Protein AF-A0A7R9WCL2-F1 (afdb_monomer)

Organism: NCBI:txid2749911

Solvent-accessible surface area (backbone atoms only — not comparable to full-atom values): 6604 Å² total; per-residue (Å²): 134,90,91,78,76,89,74,72,84,81,77,72,56,69,69,56,33,51,50,42,45,52,52,48,51,52,54,53,48,51,50,50,51,49,67,74,44,72,49,71,85,73,52,80,90,60,52,74,68,56,48,67,62,41,54,61,52,55,53,48,52,54,49,52,50,42,39,71,76,38,47,66,61,47,52,49,55,53,52,27,52,52,42,33,51,50,49,46,40,53,47,7,68,75,64,72,51,58,84,43,66,56,61,64,71,60,29,52,50,65,27,74,109

Mean predicted aligned error: 8.19 Å

Structure (mmCIF, N/CA/C/O backbone):
data_AF-A0A7R9WCL2-F1
#
_entry.id   AF-A0A7R9WCL2-F1
#
loop_
_atom_site.group_PDB
_atom_site.id
_atom_site.type_symbol
_atom_site.label_atom_id
_atom_site.label_alt_id
_atom_site.label_comp_id
_atom_site.label_asym_id
_atom_site.label_entity_id
_atom_site.label_seq_id
_atom_site.pdbx_PDB_ins_code
_atom_site.Cartn_x
_atom_site.Cartn_y
_atom_site.Cartn_z
_atom_site.occupancy
_atom_site.B_iso_or_equiv
_atom_site.auth_seq_id
_atom_site.auth_comp_id
_atom_site.auth_asym_id
_atom_site.auth_atom_id
_atom_site.pdbx_PDB_model_num
ATOM 1 N N . ASP A 1 1 ? 30.657 11.212 -41.057 1.00 39.94 1 ASP A N 1
ATOM 2 C CA . ASP A 1 1 ? 30.465 11.733 -39.698 1.00 39.94 1 ASP A CA 1
ATOM 3 C C . ASP A 1 1 ? 29.030 11.580 -39.241 1.00 39.94 1 ASP A C 1
ATOM 5 O O . ASP A 1 1 ? 28.150 12.332 -39.634 1.00 39.94 1 ASP A O 1
ATOM 9 N N . GLU A 1 2 ? 28.827 10.475 -38.524 1.00 45.47 2 GLU A N 1
ATOM 10 C CA . GLU A 1 2 ? 27.918 10.294 -37.386 1.00 45.47 2 GLU A CA 1
ATOM 11 C C . GLU A 1 2 ? 26.549 11.001 -37.432 1.00 45.47 2 GLU A C 1
ATOM 13 O O . GLU A 1 2 ? 26.337 12.059 -36.849 1.00 45.47 2 GLU A O 1
ATOM 18 N N . SER A 1 3 ? 25.574 10.362 -38.085 1.00 51.22 3 SER A N 1
ATOM 19 C CA . SER A 1 3 ? 24.149 10.720 -37.979 1.00 51.22 3 SER A CA 1
ATOM 20 C C . SER A 1 3 ? 23.302 9.521 -37.544 1.00 51.22 3 SER A C 1
ATOM 22 O O . SER A 1 3 ? 22.304 9.169 -38.167 1.00 51.22 3 SER A O 1
ATOM 24 N N . SER A 1 4 ? 23.696 8.864 -36.454 1.00 48.16 4 SER A N 1
ATOM 25 C CA . SER A 1 4 ? 22.957 7.713 -35.935 1.00 48.16 4 SER A CA 1
ATOM 26 C C . SER A 1 4 ? 22.983 7.655 -34.414 1.00 48.16 4 SER A C 1
ATOM 28 O O . SER A 1 4 ? 24.017 7.365 -33.822 1.00 48.16 4 SER A O 1
ATOM 30 N N . GLY A 1 5 ? 21.806 7.854 -33.815 1.00 46.12 5 GLY A N 1
ATOM 31 C CA . GLY A 1 5 ? 21.495 7.334 -32.487 1.00 46.12 5 GLY A CA 1
ATOM 32 C C . GLY A 1 5 ? 21.703 8.304 -31.331 1.00 46.12 5 GLY A C 1
ATOM 33 O O . GLY A 1 5 ? 22.472 8.017 -30.423 1.00 46.12 5 GLY A O 1
ATOM 34 N N . VAL A 1 6 ? 20.938 9.400 -31.287 1.00 50.31 6 VAL A N 1
ATOM 35 C CA . VAL A 1 6 ? 20.536 9.928 -29.973 1.00 50.31 6 VAL A CA 1
ATOM 36 C C . VAL A 1 6 ? 19.503 8.946 -29.426 1.00 50.31 6 VAL A C 1
ATOM 38 O O . VAL A 1 6 ? 18.300 9.101 -29.642 1.00 50.31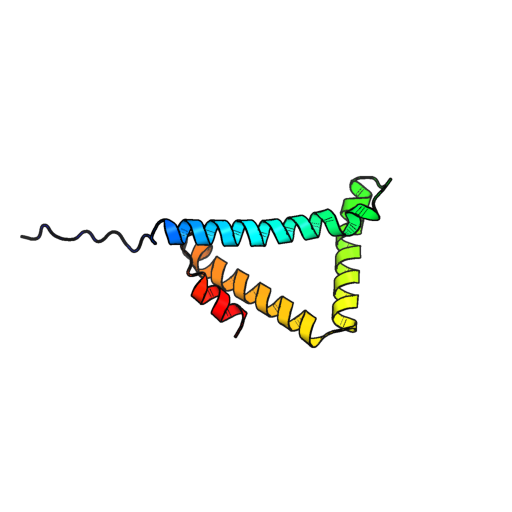 6 VAL A O 1
ATOM 41 N N . ASP A 1 7 ? 20.000 7.877 -28.812 1.00 49.25 7 ASP A N 1
ATOM 42 C CA . ASP A 1 7 ? 19.205 6.933 -28.041 1.00 49.25 7 ASP A CA 1
ATOM 43 C C . ASP A 1 7 ? 18.606 7.728 -26.875 1.00 49.25 7 ASP A C 1
ATOM 45 O O . ASP A 1 7 ? 19.316 8.203 -25.985 1.00 49.25 7 ASP A O 1
ATOM 49 N N . ARG A 1 8 ? 17.302 8.018 -26.944 1.00 58.12 8 ARG A N 1
ATOM 50 C CA . ARG A 1 8 ? 16.604 8.631 -25.812 1.00 58.12 8 ARG A CA 1
ATOM 51 C C . ARG A 1 8 ? 16.553 7.565 -24.722 1.00 58.12 8 ARG A C 1
ATOM 53 O O . ARG A 1 8 ? 16.062 6.478 -25.023 1.00 58.12 8 ARG A O 1
ATOM 60 N N . PRO A 1 9 ? 17.009 7.853 -23.496 1.00 54.28 9 PRO A N 1
ATOM 61 C CA . PRO A 1 9 ? 17.090 6.838 -22.465 1.00 54.28 9 PRO A CA 1
ATOM 62 C C . PRO A 1 9 ? 15.691 6.271 -22.166 1.00 54.28 9 PRO A C 1
ATOM 64 O O . PRO A 1 9 ? 14.785 6.988 -21.748 1.00 54.28 9 PRO A O 1
ATOM 67 N N . ASP A 1 10 ? 15.515 4.986 -22.476 1.00 60.78 10 ASP A N 1
ATOM 68 C CA . ASP A 1 10 ? 14.737 4.002 -21.716 1.00 60.78 10 ASP A CA 1
ATOM 69 C C . ASP A 1 10 ? 13.268 4.327 -21.353 1.00 60.78 10 ASP A C 1
ATOM 71 O O . ASP A 1 10 ? 12.741 3.877 -20.332 1.00 60.78 10 ASP A O 1
ATOM 75 N N . ALA A 1 11 ? 12.529 5.010 -22.231 1.00 65.69 11 ALA A N 1
ATOM 76 C CA . ALA A 1 11 ? 11.076 5.120 -22.082 1.00 65.69 11 ALA A CA 1
ATOM 77 C C . ALA A 1 11 ? 10.410 3.731 -22.205 1.00 65.69 11 ALA A C 1
ATOM 79 O O . ALA A 1 11 ? 10.359 3.141 -23.289 1.00 65.69 11 ALA A O 1
ATOM 80 N N . ARG A 1 12 ? 9.877 3.200 -21.092 1.00 75.31 12 ARG A N 1
ATOM 81 C CA . ARG A 1 12 ? 9.155 1.913 -21.088 1.00 75.31 12 ARG A CA 1
ATOM 82 C C . ARG A 1 12 ? 7.983 1.939 -22.085 1.00 75.31 12 ARG A C 1
ATOM 84 O O . ARG A 1 12 ? 7.328 2.979 -22.217 1.00 75.31 12 ARG A O 1
ATOM 91 N N . PRO A 1 13 ? 7.655 0.804 -22.738 1.00 87.12 13 PRO A N 1
ATOM 92 C CA . PRO A 1 13 ? 6.516 0.720 -23.648 1.00 87.12 13 PRO A CA 1
ATOM 93 C C . PRO A 1 13 ? 5.220 1.211 -22.990 1.00 87.12 13 PRO A C 1
ATOM 95 O O . PRO A 1 13 ? 4.988 0.957 -21.806 1.00 87.12 13 PRO A O 1
ATOM 98 N N . LEU A 1 14 ? 4.336 1.853 -23.763 1.00 86.44 14 LEU A N 1
ATOM 99 C CA . LEU A 1 14 ? 3.061 2.387 -23.257 1.00 86.44 14 LEU A CA 1
ATOM 100 C C . LEU A 1 14 ? 2.234 1.326 -22.514 1.00 86.44 14 LEU A C 1
ATOM 102 O O . LEU A 1 14 ? 1.657 1.619 -21.473 1.00 86.44 14 LEU A O 1
ATOM 106 N N . TYR A 1 15 ? 2.225 0.083 -23.005 1.00 88.00 15 TYR A N 1
ATOM 107 C CA . TYR A 1 15 ? 1.553 -1.034 -22.338 1.00 88.00 15 TYR A CA 1
ATOM 108 C C . TYR A 1 15 ? 2.074 -1.269 -20.910 1.00 88.00 15 TYR A C 1
ATOM 110 O O . TYR A 1 15 ? 1.284 -1.470 -19.992 1.00 88.00 15 TYR A O 1
ATOM 118 N N . SER A 1 16 ? 3.390 -1.182 -20.694 1.00 88.50 16 SER A N 1
ATOM 119 C CA . SER A 1 16 ? 3.988 -1.310 -19.362 1.00 88.50 16 SER A CA 1
ATOM 120 C C . SER A 1 16 ? 3.582 -0.154 -18.450 1.00 88.50 16 SER A C 1
ATOM 122 O O . SER A 1 16 ? 3.251 -0.385 -17.292 1.00 88.50 16 SER A O 1
ATOM 124 N N . LYS A 1 17 ? 3.536 1.078 -18.976 1.00 89.88 17 LYS A N 1
ATOM 125 C CA . LYS A 1 17 ? 3.056 2.244 -18.217 1.00 89.88 17 LYS A CA 1
ATOM 126 C C . LYS A 1 17 ? 1.579 2.112 -17.837 1.00 89.88 17 LYS A C 1
ATOM 128 O O . LYS A 1 17 ? 1.217 2.412 -16.705 1.00 89.88 17 LYS A O 1
ATOM 133 N N . LEU A 1 18 ? 0.738 1.617 -18.750 1.00 92.94 18 LEU A N 1
ATOM 134 C CA . LEU A 1 18 ? -0.680 1.350 -18.485 1.00 92.94 18 LEU A CA 1
ATOM 135 C C . LEU A 1 18 ? -0.863 0.263 -17.426 1.00 92.94 18 LEU A C 1
ATOM 137 O O . LEU A 1 18 ? -1.650 0.444 -16.502 1.00 92.94 18 LEU A O 1
ATOM 141 N N . PHE A 1 19 ? -0.115 -0.836 -17.522 1.00 93.56 19 PHE A N 1
ATOM 142 C CA . PHE A 1 19 ? -0.136 -1.887 -16.507 1.00 93.56 19 PHE A CA 1
ATOM 143 C C . PHE A 1 19 ? 0.254 -1.342 -15.127 1.00 93.56 19 PHE A C 1
ATOM 145 O O . PHE A 1 19 ? -0.462 -1.559 -14.152 1.00 93.56 19 PHE A O 1
ATOM 152 N N . ASN A 1 20 ? 1.345 -0.577 -15.060 1.00 93.88 20 ASN A N 1
ATOM 153 C CA . ASN A 1 20 ? 1.805 0.072 -13.837 1.00 93.88 20 ASN A CA 1
ATOM 154 C C . ASN A 1 20 ? 0.746 1.028 -13.269 1.00 93.88 20 ASN A C 1
ATOM 156 O O . ASN A 1 20 ? 0.474 0.995 -12.072 1.00 93.88 20 ASN A O 1
ATOM 160 N N . ALA A 1 21 ? 0.099 1.828 -14.120 1.00 94.19 21 ALA A N 1
ATOM 161 C CA . ALA A 1 21 ? -0.974 2.725 -13.707 1.00 94.19 21 ALA A CA 1
ATOM 162 C C . ALA A 1 21 ? -2.159 1.955 -13.112 1.00 94.19 21 ALA A C 1
ATOM 164 O O . ALA A 1 21 ? -2.615 2.286 -12.022 1.00 94.19 21 ALA A O 1
ATOM 165 N N . VAL A 1 22 ? -2.620 0.893 -13.781 1.00 95.44 22 VAL A N 1
ATOM 166 C CA . VAL A 1 22 ? -3.708 0.041 -13.278 1.00 95.44 22 VAL A CA 1
ATOM 167 C C . VAL A 1 22 ? -3.324 -0.603 -11.948 1.00 95.44 22 VAL A C 1
ATOM 169 O O . VAL A 1 22 ? -4.121 -0.575 -11.013 1.00 95.44 22 VAL A O 1
ATOM 172 N N . LEU A 1 23 ? -2.103 -1.130 -11.830 1.00 93.44 23 LEU A N 1
ATOM 173 C CA . LEU A 1 23 ? -1.610 -1.739 -10.597 1.00 93.44 23 LEU A CA 1
ATOM 174 C C . LEU A 1 23 ? -1.627 -0.745 -9.430 1.00 93.44 23 LEU A C 1
ATOM 176 O O . LEU A 1 23 ? -2.118 -1.082 -8.350 1.00 93.44 23 LEU A O 1
ATOM 180 N N . LEU A 1 24 ? -1.134 0.479 -9.644 1.00 94.25 24 LEU A N 1
ATOM 181 C CA . LEU A 1 24 ? -1.150 1.528 -8.624 1.00 94.25 24 LEU A CA 1
ATOM 182 C C . LEU A 1 24 ? -2.585 1.955 -8.294 1.00 94.25 24 LEU A C 1
ATOM 184 O O . LEU A 1 24 ? -2.946 1.994 -7.121 1.00 94.25 24 LEU A O 1
ATOM 188 N N . CYS A 1 25 ? -3.424 2.214 -9.299 1.00 95.44 25 CYS A N 1
ATOM 189 C CA . CYS A 1 25 ? -4.817 2.609 -9.094 1.00 95.44 25 CYS A CA 1
ATOM 190 C C . CYS A 1 25 ? -5.607 1.560 -8.307 1.00 95.44 25 CYS A C 1
ATOM 192 O O . CYS A 1 25 ? -6.332 1.919 -7.385 1.00 95.44 25 CYS A O 1
ATOM 194 N N . VAL A 1 26 ? -5.452 0.274 -8.630 1.00 95.56 26 VAL A N 1
ATOM 195 C CA . VAL A 1 26 ? -6.127 -0.810 -7.906 1.00 95.56 26 VAL A CA 1
ATOM 196 C C . VAL A 1 26 ? -5.586 -0.925 -6.483 1.00 95.56 26 VAL A C 1
ATOM 198 O O . VAL A 1 26 ? -6.377 -0.988 -5.548 1.00 95.56 26 VAL A O 1
ATOM 201 N N . SER A 1 27 ? -4.264 -0.894 -6.295 1.00 92.69 27 SER A N 1
ATOM 202 C CA . SER A 1 27 ? -3.646 -1.040 -4.969 1.00 92.69 27 SER A CA 1
ATOM 203 C C . SER A 1 27 ? -4.008 0.116 -4.031 1.00 92.69 27 SER A C 1
ATOM 205 O O . SER A 1 27 ? -4.510 -0.108 -2.929 1.00 92.69 27 SER A O 1
ATOM 207 N N . PHE A 1 28 ? -3.813 1.362 -4.473 1.00 93.31 28 PHE A N 1
ATOM 208 C CA . PHE A 1 28 ? -4.157 2.548 -3.685 1.00 93.31 28 PHE A CA 1
ATOM 209 C C . PHE A 1 28 ? -5.669 2.733 -3.553 1.00 93.31 28 PHE A C 1
ATOM 211 O O . PHE A 1 28 ? -6.142 3.111 -2.484 1.00 93.31 28 PHE A O 1
ATOM 218 N N . GLY A 1 29 ? -6.438 2.427 -4.602 1.00 94.94 29 GLY A N 1
ATOM 219 C CA . GLY A 1 29 ? -7.898 2.469 -4.566 1.00 94.94 29 GLY A CA 1
ATOM 220 C C . GLY A 1 29 ? -8.474 1.477 -3.559 1.00 94.94 29 GLY A C 1
ATOM 221 O O . GLY A 1 29 ? -9.335 1.848 -2.766 1.00 94.94 29 GLY A O 1
ATOM 222 N N . PHE A 1 30 ? -7.956 0.247 -3.523 1.00 92.19 30 PHE A N 1
ATOM 223 C CA . PHE A 1 30 ? -8.349 -0.760 -2.538 1.00 92.19 30 PHE A CA 1
ATOM 224 C C . PHE A 1 30 ? -7.955 -0.359 -1.111 1.00 92.19 30 PHE A C 1
ATOM 226 O O . PHE A 1 30 ? -8.767 -0.491 -0.193 1.00 92.19 30 PHE A O 1
ATOM 233 N N . ALA A 1 31 ? -6.746 0.176 -0.915 1.00 89.81 31 ALA A N 1
ATOM 234 C CA . ALA A 1 31 ? -6.298 0.660 0.390 1.00 89.81 31 ALA A CA 1
ATOM 235 C C . ALA A 1 31 ? -7.180 1.810 0.900 1.00 89.81 31 ALA A C 1
ATOM 237 O O . ALA A 1 31 ? -7.667 1.765 2.028 1.00 89.81 31 ALA A O 1
ATOM 238 N N . LEU A 1 32 ? -7.454 2.802 0.047 1.00 88.19 32 LEU A N 1
ATOM 239 C CA . LEU A 1 32 ? -8.321 3.927 0.382 1.00 88.19 32 LEU A CA 1
ATOM 240 C C . LEU A 1 32 ? -9.753 3.464 0.662 1.00 88.19 32 LEU A C 1
ATOM 242 O O . LEU A 1 32 ? -10.341 3.872 1.660 1.00 88.19 32 LEU A O 1
ATOM 246 N N . HIS A 1 33 ? -10.295 2.577 -0.176 1.00 89.38 33 HIS A N 1
ATOM 247 C CA . HIS A 1 33 ? -11.608 1.980 0.048 1.00 89.38 33 HIS A CA 1
ATOM 248 C C . HIS A 1 33 ? -11.667 1.267 1.400 1.00 89.38 33 HIS A C 1
ATOM 250 O O . HIS A 1 33 ? -12.647 1.422 2.120 1.00 89.38 33 HIS A O 1
ATOM 256 N N . THR A 1 34 ? -10.625 0.518 1.764 1.00 85.12 34 THR A N 1
ATOM 257 C CA . THR A 1 34 ? -10.561 -0.191 3.047 1.00 85.12 34 THR A CA 1
ATOM 258 C C . THR A 1 34 ? -10.546 0.791 4.214 1.00 85.12 34 THR A C 1
ATOM 260 O O . THR A 1 34 ? -11.383 0.663 5.097 1.00 85.12 34 THR A O 1
ATOM 263 N N . ILE A 1 35 ? -9.676 1.808 4.186 1.00 80.81 35 ILE A N 1
ATOM 264 C CA . ILE A 1 35 ? -9.557 2.818 5.253 1.00 80.81 35 ILE A CA 1
ATOM 265 C C . ILE A 1 35 ? -10.867 3.592 5.443 1.00 80.81 35 ILE A C 1
ATOM 267 O O . ILE A 1 35 ? -11.312 3.785 6.570 1.00 80.81 35 ILE A O 1
ATOM 271 N N . LEU A 1 36 ? -11.503 4.019 4.350 1.00 80.19 36 LEU A N 1
ATOM 272 C CA . LEU A 1 36 ? -12.742 4.796 4.418 1.00 80.19 36 LEU A CA 1
ATOM 273 C C . LEU A 1 36 ? -13.959 3.958 4.830 1.00 80.19 36 LEU A C 1
ATOM 275 O O . LEU A 1 36 ? -14.938 4.522 5.310 1.00 80.19 36 LEU A O 1
ATOM 279 N N . ASN A 1 37 ? -13.913 2.634 4.649 1.00 81.69 37 ASN A N 1
ATOM 280 C CA . ASN A 1 37 ? -15.028 1.742 4.968 1.00 81.69 37 ASN A CA 1
ATOM 281 C C . ASN A 1 37 ? -14.825 0.901 6.237 1.00 81.69 37 ASN A C 1
ATOM 283 O O . ASN A 1 37 ? -15.700 0.082 6.516 1.00 81.69 37 ASN A O 1
ATOM 287 N N . VAL A 1 38 ? -13.745 1.105 7.012 1.00 73.25 38 VAL A N 1
ATOM 288 C CA . VAL A 1 38 ? -13.482 0.366 8.271 1.00 73.25 38 VAL A CA 1
ATOM 289 C C . VAL A 1 38 ? -14.727 0.329 9.161 1.00 73.25 38 VAL A C 1
ATOM 291 O O . VAL A 1 38 ? -15.122 -0.743 9.610 1.00 73.25 38 VAL A O 1
ATOM 294 N N . ASP A 1 39 ? -15.415 1.468 9.298 1.00 71.75 39 ASP A N 1
ATOM 295 C CA . ASP A 1 39 ? -16.578 1.604 10.179 1.00 71.75 39 ASP A CA 1
ATOM 296 C C . ASP A 1 39 ? -17.871 2.003 9.453 1.00 71.75 39 ASP A C 1
ATOM 298 O O . ASP A 1 39 ? -18.784 2.578 10.060 1.00 71.75 39 ASP A O 1
ATOM 302 N N . ALA A 1 40 ? -17.993 1.693 8.156 1.00 70.06 40 ALA A N 1
ATOM 303 C CA . ALA A 1 40 ? -19.153 2.081 7.339 1.00 70.06 40 ALA A CA 1
ATOM 304 C C . ALA A 1 40 ? -20.506 1.610 7.922 1.00 70.06 40 ALA A C 1
ATOM 306 O O . ALA A 1 40 ? -21.544 2.218 7.661 1.00 70.06 40 ALA A O 1
ATOM 307 N N . GLY A 1 41 ? -20.503 0.550 8.742 1.00 69.94 41 GLY A N 1
ATOM 308 C CA . GLY A 1 41 ? -21.683 0.047 9.455 1.00 69.94 41 GLY A CA 1
ATOM 309 C C . GLY A 1 41 ? -21.827 0.506 10.913 1.00 69.94 41 GLY A C 1
ATOM 310 O O . GLY A 1 41 ? -22.927 0.423 11.456 1.00 69.94 41 GLY A O 1
ATOM 311 N N . MET A 1 42 ? -20.755 0.990 11.551 1.00 67.06 42 MET A N 1
ATOM 312 C CA . MET A 1 42 ? -20.728 1.314 12.990 1.00 67.06 42 MET A CA 1
ATOM 313 C C . MET A 1 42 ? -20.866 2.814 13.285 1.00 67.06 42 MET A C 1
ATOM 315 O O . MET A 1 42 ? -21.302 3.195 14.367 1.00 67.06 42 MET A O 1
ATOM 319 N N . THR A 1 43 ? -20.573 3.669 12.303 1.00 73.44 43 THR A N 1
ATOM 320 C CA . THR A 1 43 ? -20.545 5.143 12.428 1.00 73.44 43 THR A CA 1
ATOM 321 C C . THR A 1 43 ? -21.904 5.824 12.245 1.00 73.44 43 THR A C 1
ATOM 323 O O . THR A 1 43 ? -22.002 7.052 12.175 1.00 73.44 43 THR A O 1
ATOM 326 N N . ARG A 1 44 ? -22.995 5.054 12.148 1.00 75.00 44 ARG A N 1
ATOM 327 C CA . ARG A 1 44 ? -24.326 5.602 11.860 1.00 75.00 44 ARG A CA 1
ATOM 328 C C . ARG A 1 44 ? -24.814 6.476 13.022 1.00 75.00 44 ARG A C 1
ATOM 330 O O . ARG A 1 44 ? -25.170 5.970 14.079 1.00 75.00 44 ARG A O 1
ATOM 337 N N . GLY A 1 45 ? -24.879 7.788 12.787 1.00 80.69 45 GLY A N 1
ATOM 338 C CA . GLY A 1 45 ? -25.288 8.792 13.778 1.00 80.69 45 GLY A CA 1
ATOM 339 C C . GLY A 1 45 ? -24.132 9.527 14.463 1.00 80.69 45 GLY A C 1
ATOM 340 O O . GLY A 1 45 ? -24.399 10.385 15.298 1.00 80.69 45 GLY A O 1
ATOM 341 N N . TRP A 1 46 ? -22.878 9.226 14.112 1.00 83.75 46 TRP A N 1
ATOM 342 C CA . TRP A 1 46 ? -21.706 9.940 14.626 1.00 83.75 46 TRP A CA 1
ATOM 343 C C . TRP A 1 46 ? -21.456 11.234 13.846 1.00 83.75 46 TRP A C 1
ATOM 345 O O . TRP A 1 46 ? -21.749 11.342 12.652 1.00 83.75 46 TRP A O 1
ATOM 355 N N . THR A 1 47 ? -20.879 12.222 14.520 1.00 85.94 47 THR A N 1
ATOM 356 C CA . THR A 1 47 ? -20.346 13.434 13.893 1.00 85.94 47 THR A CA 1
ATOM 357 C C . THR A 1 47 ? -19.045 13.136 13.141 1.00 85.94 47 THR A C 1
ATOM 359 O O . THR A 1 47 ? -18.322 12.191 13.455 1.00 85.94 47 THR A O 1
ATOM 362 N N . GLN A 1 48 ? -18.691 13.976 12.162 1.00 82.81 48 GLN A N 1
ATOM 363 C CA . GLN A 1 48 ? -17.444 13.809 11.397 1.00 82.81 48 GLN A CA 1
ATOM 364 C C . GLN A 1 48 ? -16.190 13.882 12.285 1.00 82.81 48 GLN A C 1
ATOM 366 O O . GLN A 1 48 ? -15.204 13.202 12.011 1.00 82.81 48 GLN A O 1
ATOM 371 N N . GLN A 1 49 ? -16.225 14.669 13.368 1.00 85.31 49 GLN A N 1
ATOM 372 C CA . GLN A 1 49 ? -15.117 14.728 14.325 1.00 85.31 49 GLN A CA 1
ATOM 373 C C . GLN A 1 49 ? -14.973 13.425 15.118 1.00 85.31 49 GLN A C 1
ATOM 375 O O . GLN A 1 49 ? -13.853 12.964 15.331 1.00 85.31 49 GLN A O 1
ATOM 380 N N . GLU A 1 50 ? -16.086 12.811 15.528 1.00 84.38 50 GLU A N 1
ATOM 381 C CA . GLU A 1 50 ? -16.065 11.518 16.219 1.00 84.38 50 GLU A CA 1
ATOM 382 C C . GLU A 1 50 ? -15.532 10.413 15.311 1.00 84.38 50 GLU A C 1
ATOM 384 O O . GLU A 1 50 ? -14.674 9.647 15.743 1.00 84.38 50 GLU A O 1
ATOM 389 N N . ILE A 1 51 ? -15.966 10.379 14.045 1.00 84.00 51 ILE A N 1
ATOM 390 C CA . ILE A 1 51 ? -15.454 9.435 13.041 1.00 84.00 51 ILE A CA 1
ATOM 391 C C . ILE A 1 51 ? -13.938 9.607 12.881 1.00 84.00 51 ILE A C 1
ATOM 393 O O . ILE A 1 51 ? -13.194 8.640 13.010 1.00 84.00 51 ILE A O 1
ATOM 397 N N . ALA A 1 52 ? -13.460 10.836 12.669 1.00 83.62 52 ALA A N 1
ATOM 398 C CA . ALA A 1 52 ? -12.036 11.102 12.462 1.00 83.62 52 ALA A CA 1
ATOM 399 C C . ALA A 1 52 ? -11.156 10.713 13.665 1.00 83.62 52 ALA A C 1
ATOM 401 O O . ALA A 1 52 ? -10.007 10.319 13.479 1.00 83.62 52 ALA A O 1
ATOM 402 N N . MET A 1 53 ? -11.682 10.810 14.889 1.00 86.19 53 MET A N 1
ATOM 403 C CA . MET A 1 53 ? -10.966 10.419 16.107 1.00 86.19 53 MET A CA 1
ATOM 404 C C . MET A 1 53 ? -11.014 8.902 16.358 1.00 86.19 53 MET A C 1
ATOM 406 O O . MET A 1 53 ? -10.053 8.337 16.880 1.00 86.19 53 MET A O 1
ATOM 410 N N . ARG A 1 54 ? -12.128 8.246 16.005 1.00 84.81 54 ARG A N 1
ATOM 411 C CA . ARG A 1 54 ? -12.366 6.809 16.225 1.00 84.81 54 ARG A CA 1
ATOM 412 C C . ARG A 1 54 ? -11.686 5.920 15.197 1.00 84.81 54 ARG A C 1
ATOM 414 O O . ARG A 1 54 ? -11.054 4.954 15.600 1.00 84.81 54 ARG A O 1
ATOM 421 N N . VAL A 1 55 ? -11.734 6.276 13.913 1.00 84.38 55 VAL A N 1
ATOM 422 C CA . VAL A 1 55 ? -11.165 5.454 12.828 1.00 84.38 55 VAL A CA 1
ATOM 423 C C . VAL A 1 55 ? -9.701 5.055 13.097 1.00 84.38 55 VAL A C 1
ATOM 425 O O . VAL A 1 55 ? -9.377 3.878 12.944 1.00 84.38 55 VAL A O 1
ATOM 428 N N . PRO A 1 56 ? -8.798 5.953 13.556 1.00 86.00 56 PRO A N 1
ATOM 429 C CA . PRO A 1 56 ? -7.435 5.560 13.918 1.00 86.00 56 PRO A CA 1
ATOM 430 C C . PRO A 1 56 ? -7.363 4.5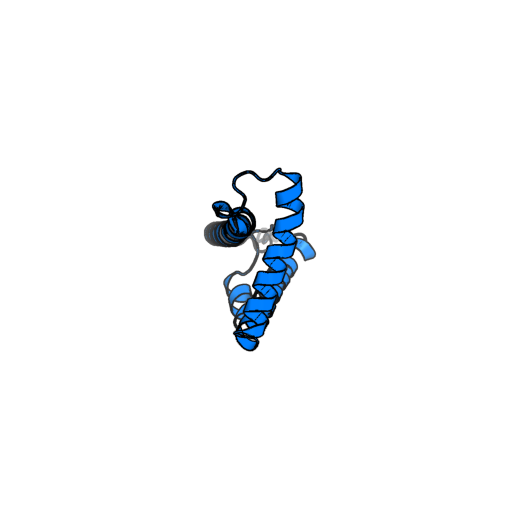76 15.094 1.00 86.00 56 PRO A C 1
ATOM 432 O O . PRO A 1 56 ? -6.523 3.677 15.087 1.00 86.00 56 PRO A O 1
ATOM 435 N N . LEU A 1 57 ? -8.225 4.746 16.100 1.00 87.50 57 LEU A N 1
ATOM 436 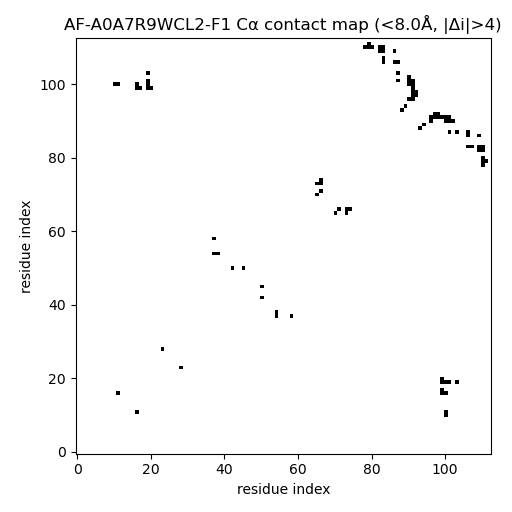C CA . LEU A 1 57 ? -8.272 3.883 17.280 1.00 87.50 57 LEU A CA 1
ATOM 437 C C . LEU A 1 57 ? -8.784 2.486 16.915 1.00 87.50 57 LEU A C 1
ATOM 439 O O . LEU A 1 57 ? -8.159 1.491 17.273 1.00 87.50 57 LEU A O 1
ATOM 443 N N . ASP A 1 58 ? -9.871 2.416 16.152 1.00 85.38 58 ASP A N 1
ATOM 444 C CA . ASP A 1 58 ? -10.490 1.161 15.728 1.00 85.38 58 ASP A CA 1
ATOM 445 C C . ASP A 1 58 ? -9.560 0.394 14.764 1.00 85.38 58 ASP A C 1
ATOM 447 O O . ASP A 1 58 ? -9.370 -0.820 14.900 1.00 85.38 58 ASP A O 1
ATOM 451 N N . ALA A 1 59 ? -8.855 1.105 13.874 1.00 86.00 59 ALA A N 1
ATOM 452 C CA . ALA A 1 59 ? -7.797 0.525 13.046 1.00 86.00 59 ALA A CA 1
ATOM 453 C C . ALA A 1 59 ? -6.640 -0.050 13.884 1.00 86.00 59 ALA A C 1
ATOM 455 O O . ALA A 1 59 ? -6.151 -1.146 13.592 1.00 86.00 59 ALA A O 1
ATOM 456 N N . TRP A 1 60 ? -6.216 0.652 14.942 1.00 89.50 60 TRP A N 1
ATOM 457 C CA . TRP A 1 60 ? -5.182 0.168 15.861 1.00 89.50 60 TRP A CA 1
ATOM 458 C C . TRP A 1 60 ? -5.625 -1.099 16.600 1.00 89.50 60 TRP A C 1
ATOM 460 O O . TRP A 1 60 ? -4.896 -2.092 16.616 1.00 89.50 60 TRP A O 1
ATOM 470 N N . THR A 1 61 ? -6.842 -1.111 17.146 1.00 89.31 61 THR A N 1
ATOM 471 C CA . THR A 1 61 ? -7.401 -2.289 17.822 1.00 89.31 61 THR A CA 1
ATOM 472 C C . THR A 1 61 ? -7.526 -3.484 16.872 1.00 89.31 61 THR A C 1
ATOM 474 O O . THR A 1 61 ? -7.183 -4.607 17.246 1.00 89.31 61 THR A O 1
ATOM 477 N N . SER A 1 62 ? -7.940 -3.265 15.619 1.00 88.00 62 SER A N 1
ATOM 478 C CA . SER A 1 62 ? -7.979 -4.320 14.598 1.00 88.00 62 SER A CA 1
ATOM 479 C C . SER A 1 62 ? -6.586 -4.877 14.282 1.00 88.00 62 SER A C 1
ATOM 481 O O . SER A 1 62 ? -6.424 -6.089 14.090 1.00 88.00 62 SER A O 1
ATOM 483 N N . TYR A 1 63 ? -5.569 -4.013 14.234 1.00 90.31 63 TYR A N 1
ATOM 484 C CA . TYR A 1 63 ? -4.179 -4.431 14.072 1.00 90.31 63 TYR A CA 1
ATOM 485 C C . TYR A 1 63 ? -3.702 -5.276 15.261 1.00 90.31 63 TYR A C 1
ATOM 487 O O . TYR A 1 63 ? -3.177 -6.370 15.048 1.00 90.31 63 TYR A O 1
ATOM 495 N N . GLU A 1 64 ? -3.918 -4.823 16.499 1.00 94.38 64 GLU A N 1
ATOM 496 C CA . GLU A 1 64 ? -3.526 -5.566 17.703 1.00 94.38 64 GLU A CA 1
ATOM 497 C C . GLU A 1 64 ? -4.212 -6.932 17.779 1.00 94.38 64 GLU A C 1
ATOM 499 O O . GLU A 1 64 ? -3.558 -7.934 18.068 1.00 94.38 64 GLU A O 1
ATOM 504 N N . SER A 1 65 ? -5.505 -6.996 17.451 1.00 93.25 65 SER A N 1
ATOM 505 C CA . SER A 1 65 ? -6.251 -8.253 17.385 1.00 93.25 65 SER A CA 1
ATOM 506 C C . SER A 1 65 ? -5.649 -9.214 16.352 1.00 93.25 65 SER A C 1
ATOM 508 O O . SER A 1 65 ? -5.388 -10.376 16.669 1.00 93.25 65 SER A O 1
ATOM 510 N N . SER A 1 66 ? -5.316 -8.717 15.155 1.00 92.75 66 SER A N 1
ATOM 511 C CA . SER A 1 66 ? -4.666 -9.513 14.101 1.00 92.75 66 SER A CA 1
ATOM 512 C C . SER A 1 66 ? -3.265 -9.980 14.505 1.00 92.75 66 SER A C 1
ATOM 514 O O . SER A 1 66 ? -2.837 -11.089 14.171 1.00 92.75 66 SER A O 1
ATOM 516 N N . LEU A 1 67 ? -2.524 -9.141 15.229 1.00 93.88 67 LEU A N 1
ATOM 517 C CA . LEU A 1 67 ? -1.198 -9.467 15.743 1.00 93.88 67 LEU A CA 1
ATOM 518 C C . LEU A 1 67 ? -1.267 -10.530 16.846 1.00 93.88 67 LEU A C 1
ATOM 520 O O . LEU A 1 67 ? -0.408 -11.408 16.886 1.00 93.88 67 LEU A O 1
ATOM 524 N N . ALA A 1 68 ? -2.277 -10.468 17.714 1.00 95.56 68 ALA A N 1
ATOM 525 C CA . ALA A 1 68 ? -2.493 -11.445 18.773 1.00 95.56 68 ALA A CA 1
ATOM 526 C C . ALA A 1 68 ? -2.945 -12.806 18.220 1.00 95.56 68 ALA A C 1
ATOM 528 O O . ALA A 1 68 ? -2.452 -13.840 18.667 1.00 95.56 68 ALA A O 1
ATOM 529 N N . GLU A 1 69 ? -3.843 -12.819 17.230 1.00 96.50 69 GLU A N 1
ATOM 530 C CA . GLU A 1 69 ? -4.369 -14.057 16.642 1.00 96.50 69 GLU A CA 1
ATOM 531 C C . GLU A 1 69 ? -3.343 -14.744 15.727 1.00 96.50 69 GLU A C 1
ATOM 533 O O . GLU A 1 69 ? -3.151 -15.960 15.789 1.00 96.50 69 GLU A O 1
ATOM 538 N N . LYS A 1 70 ? -2.682 -13.972 14.854 1.00 94.81 70 LYS A N 1
ATOM 539 C CA . LYS A 1 70 ? -1.783 -14.489 13.810 1.00 94.81 70 LYS A CA 1
ATOM 540 C C . LYS A 1 70 ? -0.509 -13.639 13.709 1.00 94.81 70 LYS A C 1
ATOM 542 O O . LYS A 1 70 ? -0.291 -12.955 12.705 1.00 94.81 70 LYS A O 1
ATOM 547 N N . PRO A 1 71 ? 0.392 -13.713 14.705 1.00 93.38 71 PRO A N 1
ATOM 548 C CA . PRO A 1 71 ? 1.539 -12.811 14.811 1.00 93.38 71 PRO A CA 1
ATOM 549 C C . PRO A 1 71 ? 2.508 -12.898 13.631 1.00 93.38 71 PRO A C 1
ATOM 551 O O . PRO A 1 71 ? 3.028 -11.875 13.191 1.00 93.38 71 PRO A O 1
ATOM 554 N N . VAL A 1 72 ? 2.766 -14.104 13.114 1.00 95.81 72 VAL A N 1
ATOM 555 C CA . VAL A 1 72 ? 3.690 -14.299 11.984 1.00 95.81 72 VAL A CA 1
ATOM 556 C C . VAL A 1 72 ? 3.101 -13.703 10.709 1.00 95.81 72 VAL A C 1
ATOM 558 O O . VAL A 1 72 ? 3.759 -12.897 10.063 1.00 95.81 72 VAL A O 1
ATOM 561 N N . LEU A 1 73 ? 1.844 -14.032 10.394 1.00 93.25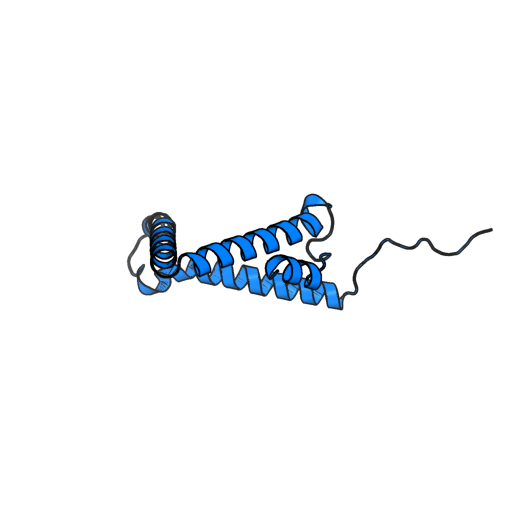 73 LEU A N 1
ATOM 562 C CA . LEU A 1 73 ? 1.163 -13.538 9.196 1.00 93.25 73 LEU A CA 1
ATOM 563 C C . LEU A 1 73 ? 1.109 -12.007 9.179 1.00 93.25 73 LEU A C 1
ATOM 565 O O . LEU A 1 73 ? 1.513 -11.392 8.197 1.00 93.25 73 LEU A O 1
ATOM 569 N N . THR A 1 74 ? 0.661 -11.399 10.280 1.00 93.19 74 THR A N 1
ATOM 570 C CA . THR A 1 74 ? 0.514 -9.943 10.393 1.00 93.19 74 THR A CA 1
ATOM 571 C C . THR A 1 74 ? 1.849 -9.230 10.177 1.00 93.19 74 THR A C 1
ATOM 573 O O . THR A 1 74 ? 1.928 -8.287 9.391 1.00 93.19 74 THR A O 1
ATOM 576 N N . LYS A 1 75 ? 2.931 -9.719 10.796 1.00 93.69 75 LYS A N 1
ATOM 577 C CA . LYS A 1 75 ? 4.277 -9.150 10.615 1.00 93.69 75 LYS A CA 1
ATOM 578 C C . LYS A 1 75 ? 4.799 -9.331 9.191 1.00 93.69 75 LYS A C 1
ATOM 580 O O . LYS A 1 75 ? 5.374 -8.399 8.636 1.00 93.69 75 LYS A O 1
ATOM 585 N N . THR A 1 76 ? 4.585 -10.502 8.592 1.00 94.44 76 THR A N 1
ATOM 586 C CA . THR A 1 76 ? 4.997 -10.766 7.210 1.00 94.44 76 THR A CA 1
ATOM 587 C C . THR A 1 76 ? 4.286 -9.832 6.239 1.00 94.44 76 THR A C 1
ATOM 589 O O . THR A 1 76 ? 4.952 -9.217 5.416 1.00 94.44 76 THR A O 1
ATOM 592 N N . VAL A 1 77 ? 2.967 -9.655 6.364 1.00 92.81 77 VAL A N 1
ATOM 593 C CA . VAL A 1 77 ? 2.201 -8.743 5.498 1.00 92.81 77 VAL A CA 1
ATOM 594 C C . VAL A 1 77 ? 2.723 -7.310 5.605 1.00 92.81 77 VAL A C 1
ATOM 596 O O . VAL A 1 77 ? 2.924 -6.662 4.581 1.00 92.81 77 VAL A O 1
ATOM 599 N N . ILE A 1 78 ? 3.007 -6.828 6.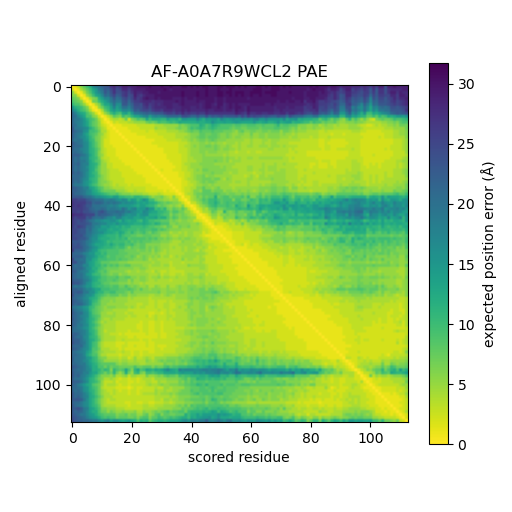818 1.00 92.38 78 ILE A N 1
ATOM 600 C CA . ILE A 1 78 ? 3.580 -5.489 7.019 1.00 92.38 78 ILE A CA 1
ATOM 601 C C . ILE A 1 78 ? 4.937 -5.363 6.318 1.00 92.38 78 ILE A C 1
ATOM 603 O O . ILE A 1 78 ? 5.154 -4.399 5.585 1.00 92.38 78 ILE A O 1
ATOM 607 N N . ASN A 1 79 ? 5.829 -6.344 6.483 1.00 94.06 79 ASN A N 1
ATOM 608 C CA . ASN A 1 79 ? 7.135 -6.335 5.822 1.00 94.06 79 ASN A CA 1
ATOM 609 C C . ASN A 1 79 ? 6.999 -6.324 4.294 1.00 94.06 79 ASN A C 1
ATOM 611 O O . ASN A 1 79 ? 7.629 -5.497 3.638 1.00 94.06 79 ASN A O 1
ATOM 615 N N . VAL A 1 80 ? 6.143 -7.187 3.737 1.00 92.94 80 VAL A N 1
ATOM 616 C CA . VAL A 1 80 ? 5.854 -7.250 2.294 1.00 92.94 80 VAL A CA 1
ATOM 617 C C . VAL A 1 80 ? 5.414 -5.874 1.789 1.00 92.94 80 VAL A C 1
ATOM 619 O O . VAL A 1 80 ? 5.993 -5.349 0.840 1.00 92.94 80 VAL A O 1
ATOM 622 N N . VAL A 1 81 ? 4.437 -5.244 2.450 1.00 92.44 81 VAL A N 1
ATOM 623 C CA . VAL A 1 81 ? 3.928 -3.917 2.062 1.00 92.44 81 VAL A CA 1
ATOM 624 C C . VAL A 1 81 ? 5.031 -2.856 2.109 1.00 92.44 81 VAL A C 1
ATOM 626 O O . VAL A 1 81 ? 5.160 -2.074 1.166 1.00 92.44 81 VAL A O 1
ATOM 629 N N . ILE A 1 82 ? 5.857 -2.843 3.160 1.00 93.25 82 ILE A N 1
ATOM 630 C CA . ILE A 1 82 ? 6.968 -1.889 3.295 1.00 93.25 82 ILE A CA 1
ATOM 631 C C . ILE A 1 82 ? 7.991 -2.071 2.167 1.00 93.25 82 ILE A C 1
ATOM 633 O O . ILE A 1 82 ? 8.412 -1.080 1.570 1.00 93.25 82 ILE A O 1
ATOM 637 N N . TYR A 1 83 ? 8.367 -3.310 1.836 1.00 92.69 83 TYR A N 1
ATOM 638 C CA . TYR A 1 83 ? 9.307 -3.581 0.745 1.00 92.69 83 TYR A CA 1
ATOM 639 C C . TYR A 1 83 ? 8.750 -3.171 -0.618 1.00 92.69 83 TYR A C 1
ATOM 641 O O . TYR A 1 83 ? 9.462 -2.530 -1.394 1.00 92.69 83 TYR A O 1
ATOM 649 N N . LEU A 1 84 ? 7.481 -3.483 -0.898 1.00 92.88 84 LEU A N 1
ATOM 650 C CA . LEU A 1 84 ? 6.818 -3.095 -2.145 1.00 92.88 84 LEU A CA 1
ATOM 651 C C . LEU A 1 84 ? 6.795 -1.572 -2.317 1.00 92.88 84 LEU A C 1
ATOM 653 O O . LEU A 1 84 ? 7.176 -1.063 -3.372 1.00 92.88 84 LEU A O 1
ATOM 657 N N . LEU A 1 85 ? 6.400 -0.840 -1.271 1.00 93.31 85 LEU A N 1
ATOM 658 C CA . LEU A 1 85 ? 6.372 0.623 -1.294 1.00 93.31 85 LEU A CA 1
ATOM 659 C C . LEU A 1 85 ? 7.778 1.216 -1.407 1.00 93.31 85 LEU A C 1
ATOM 661 O O . LEU A 1 85 ? 7.994 2.123 -2.207 1.00 93.31 85 LEU A O 1
ATOM 665 N N . GLY A 1 86 ? 8.742 0.694 -0.646 1.00 93.12 86 GLY A N 1
ATOM 666 C CA . GLY A 1 86 ? 10.124 1.169 -0.666 1.00 93.12 86 GLY A CA 1
ATOM 667 C C . GLY A 1 86 ? 10.794 0.979 -2.026 1.00 93.12 86 GLY A C 1
ATOM 668 O O . GLY A 1 86 ? 11.422 1.905 -2.542 1.00 93.12 86 GLY A O 1
ATOM 669 N N . ASP A 1 87 ? 10.624 -0.190 -2.646 1.00 92.25 87 ASP A N 1
ATOM 670 C CA . ASP A 1 87 ? 11.195 -0.478 -3.964 1.00 92.25 87 ASP A CA 1
ATOM 671 C C . ASP A 1 87 ? 10.513 0.329 -5.079 1.00 92.25 87 ASP A C 1
ATOM 673 O O . ASP A 1 87 ? 11.185 0.784 -6.008 1.00 92.25 87 ASP A O 1
ATOM 677 N N . TRP A 1 88 ? 9.201 0.565 -4.980 1.00 93.06 88 TRP A N 1
ATOM 678 C CA . TRP A 1 88 ? 8.487 1.454 -5.899 1.00 93.06 88 TRP A CA 1
ATOM 679 C C . TRP A 1 88 ? 8.956 2.913 -5.773 1.00 93.06 88 TRP A C 1
ATOM 681 O O . TRP A 1 88 ? 9.315 3.525 -6.782 1.00 93.06 88 TRP A O 1
ATOM 691 N N . LEU A 1 89 ? 9.027 3.461 -4.554 1.00 92.00 89 LEU A N 1
ATOM 692 C CA . LEU A 1 89 ? 9.489 4.834 -4.300 1.00 92.00 89 LEU A CA 1
ATOM 693 C C . LEU A 1 89 ? 10.950 5.044 -4.724 1.00 92.00 89 LEU A C 1
ATOM 695 O O . LEU A 1 89 ? 11.284 6.081 -5.296 1.00 92.00 89 LEU A O 1
ATOM 699 N N . SER A 1 90 ? 11.810 4.047 -4.500 1.00 92.06 90 SER A N 1
ATOM 700 C CA . SER A 1 90 ? 13.210 4.050 -4.945 1.00 92.06 90 SER A CA 1
ATOM 701 C C . SER A 1 90 ? 13.347 4.144 -6.466 1.00 92.06 90 SER A C 1
ATOM 703 O O . SER A 1 90 ? 14.195 4.876 -6.975 1.00 92.06 90 SER A O 1
ATOM 705 N N . GLN A 1 91 ? 12.480 3.451 -7.207 1.00 89.31 91 GLN A N 1
ATOM 706 C CA . GLN A 1 91 ? 12.486 3.491 -8.671 1.00 89.31 91 GLN A CA 1
ATOM 707 C C . GLN A 1 91 ? 11.910 4.780 -9.255 1.00 89.31 91 GLN A C 1
ATOM 709 O O . GLN A 1 91 ? 12.294 5.151 -10.361 1.00 89.31 91 GLN A O 1
ATOM 714 N N . THR A 1 92 ? 10.999 5.436 -8.536 1.00 89.75 92 THR A N 1
ATOM 715 C CA . THR A 1 92 ? 10.202 6.552 -9.058 1.00 89.75 92 THR A CA 1
ATOM 716 C C . THR A 1 92 ? 10.609 7.871 -8.408 1.00 89.75 92 THR A C 1
ATOM 718 O O . THR A 1 92 ? 11.400 8.633 -8.967 1.00 89.75 92 THR A O 1
ATOM 721 N N . VAL A 1 93 ? 10.120 8.110 -7.192 1.00 85.94 93 VAL A N 1
ATOM 722 C CA . VAL A 1 93 ? 10.216 9.378 -6.465 1.00 85.94 93 VAL A CA 1
ATOM 723 C C . VAL A 1 93 ? 11.666 9.767 -6.184 1.00 85.94 93 VAL A C 1
ATOM 725 O O . VAL A 1 93 ? 12.045 10.908 -6.432 1.00 85.94 93 VAL A O 1
ATOM 728 N N . PHE A 1 94 ? 12.504 8.836 -5.721 1.00 86.94 94 PHE A N 1
ATOM 729 C CA . PHE A 1 94 ? 13.898 9.156 -5.374 1.00 86.94 94 PHE A CA 1
ATOM 730 C C . PHE A 1 94 ? 14.835 9.240 -6.581 1.00 86.94 94 PHE A C 1
ATOM 732 O O . PHE A 1 94 ? 15.902 9.842 -6.485 1.00 86.94 94 PHE A O 1
ATOM 739 N N . ARG A 1 95 ? 14.434 8.679 -7.725 1.00 82.38 95 ARG A N 1
ATOM 740 C CA . ARG A 1 95 ? 15.167 8.798 -8.990 1.00 82.38 95 ARG A CA 1
ATOM 741 C C . ARG A 1 95 ? 14.776 10.059 -9.777 1.00 82.38 95 ARG A C 1
ATOM 743 O O . ARG A 1 95 ? 15.491 10.434 -10.699 1.00 82.38 95 ARG A O 1
ATOM 750 N N . GLY A 1 96 ? 13.675 10.722 -9.406 1.00 74.31 96 GLY A N 1
ATOM 751 C CA . GLY A 1 96 ? 13.148 11.901 -10.102 1.00 74.31 96 GLY A CA 1
ATOM 752 C C . GLY A 1 96 ? 12.476 11.584 -11.445 1.00 74.31 96 GLY A C 1
ATOM 753 O O . GLY A 1 96 ? 12.349 12.478 -12.279 1.00 74.31 96 GLY A O 1
ATOM 754 N N . GLY A 1 97 ? 12.091 10.322 -11.668 1.00 76.69 97 GLY A N 1
ATOM 755 C CA . GLY A 1 97 ? 11.436 9.851 -12.894 1.00 76.69 97 GLY A CA 1
ATOM 756 C C . GLY A 1 97 ? 9.905 9.862 -12.816 1.00 76.69 97 GLY A C 1
ATOM 757 O O . GLY A 1 97 ? 9.317 10.236 -11.801 1.00 76.69 97 GLY A O 1
ATOM 758 N N . ASP A 1 98 ? 9.251 9.419 -13.892 1.00 83.75 98 ASP A N 1
ATOM 759 C CA . ASP A 1 98 ? 7.795 9.238 -13.939 1.00 83.75 98 ASP A CA 1
ATOM 760 C C . ASP A 1 98 ? 7.358 8.142 -12.942 1.00 83.75 98 ASP A C 1
ATOM 762 O O . ASP A 1 98 ? 7.966 7.073 -12.848 1.00 83.75 98 ASP A O 1
ATOM 766 N N . VAL A 1 99 ? 6.271 8.383 -12.203 1.00 87.00 99 VAL A N 1
ATOM 767 C CA . VAL A 1 99 ? 5.699 7.431 -11.230 1.00 87.00 99 VAL A CA 1
ATOM 768 C C . VAL A 1 99 ? 5.265 6.109 -11.868 1.00 87.00 99 VAL A C 1
ATOM 770 O O . VAL A 1 99 ? 5.106 5.104 -11.171 1.00 87.00 99 VAL A O 1
ATOM 773 N N . LEU A 1 100 ? 5.088 6.097 -13.192 1.00 89.12 100 LEU A N 1
ATOM 774 C CA . LEU A 1 100 ? 4.738 4.919 -13.981 1.00 89.12 100 LEU A CA 1
ATOM 775 C C . LEU A 1 100 ? 5.956 4.181 -14.557 1.00 89.12 100 LEU A C 1
ATOM 777 O O . LEU A 1 100 ? 5.787 3.125 -15.166 1.00 89.12 100 LEU A O 1
ATOM 781 N N . GLU A 1 101 ? 7.179 4.677 -14.365 1.00 86.94 101 GLU A N 1
ATOM 782 C CA . GLU A 1 101 ? 8.411 4.102 -14.929 1.00 86.94 101 GLU A CA 1
ATOM 783 C C . GLU A 1 101 ? 9.128 3.127 -13.979 1.00 86.94 101 GLU A C 1
ATOM 785 O O . GLU A 1 101 ? 10.355 3.066 -13.927 1.00 86.94 101 GLU A O 1
ATOM 790 N N . PHE A 1 102 ? 8.373 2.293 -13.260 1.00 90.19 102 PHE A N 1
ATOM 791 C CA . PHE A 1 102 ? 8.937 1.255 -12.391 1.00 90.19 102 PHE A CA 1
ATOM 792 C C . PHE A 1 102 ? 8.806 -0.159 -12.969 1.00 90.19 102 PHE A C 1
ATOM 794 O O . PHE A 1 102 ? 7.992 -0.448 -13.849 1.00 90.19 102 PHE A O 1
ATOM 801 N N . ASP A 1 103 ? 9.634 -1.066 -12.462 1.00 89.44 103 ASP A N 1
ATOM 802 C CA . ASP A 1 103 ? 9.590 -2.485 -12.776 1.00 89.44 103 ASP A CA 1
ATOM 803 C C . ASP A 1 103 ? 8.666 -3.235 -11.813 1.00 89.44 103 ASP A C 1
ATOM 805 O O . ASP A 1 103 ? 9.097 -3.717 -10.764 1.00 89.44 103 ASP A O 1
ATOM 809 N N . ALA A 1 104 ? 7.384 -3.341 -12.165 1.00 87.56 104 ALA A N 1
ATOM 810 C CA . ALA A 1 104 ? 6.400 -4.008 -11.316 1.00 87.56 104 ALA A CA 1
ATOM 811 C C . ALA A 1 104 ? 6.752 -5.475 -11.022 1.00 87.56 104 ALA A C 1
ATOM 813 O O . ALA A 1 104 ? 6.547 -5.934 -9.902 1.00 87.56 104 ALA A O 1
ATOM 814 N N . ALA A 1 105 ? 7.318 -6.211 -11.985 1.00 88.62 105 ALA A N 1
ATOM 815 C CA . ALA A 1 105 ? 7.700 -7.607 -11.776 1.00 88.62 105 ALA A CA 1
ATOM 816 C C . ALA A 1 105 ? 8.830 -7.729 -10.744 1.00 88.62 105 ALA A C 1
ATOM 818 O O . ALA A 1 105 ? 8.767 -8.572 -9.846 1.00 88.62 105 ALA A O 1
ATOM 819 N N . ARG A 1 106 ? 9.845 -6.861 -10.837 1.00 89.19 106 ARG A N 1
ATOM 820 C CA . ARG A 1 106 ? 10.928 -6.779 -9.851 1.00 89.19 106 ARG A CA 1
ATOM 821 C C . ARG A 1 106 ? 10.407 -6.375 -8.476 1.00 89.19 106 ARG A C 1
ATOM 823 O O . ARG A 1 106 ? 10.789 -7.007 -7.497 1.00 89.19 106 ARG A O 1
ATOM 830 N N . THR A 1 107 ? 9.534 -5.373 -8.410 1.00 90.44 107 THR A N 1
ATOM 831 C CA . THR A 1 107 ? 8.950 -4.898 -7.152 1.00 90.44 107 THR A CA 1
ATOM 832 C C . THR A 1 107 ? 8.146 -5.995 -6.475 1.00 90.44 107 THR A C 1
ATOM 834 O O . THR A 1 107 ? 8.427 -6.315 -5.325 1.00 90.44 107 THR A O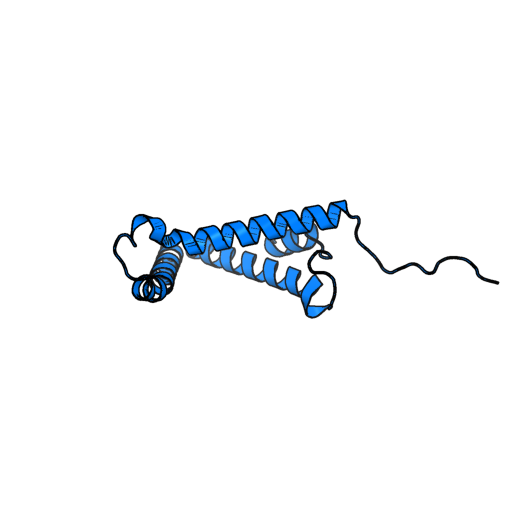 1
ATOM 837 N N . LEU A 1 108 ? 7.234 -6.652 -7.198 1.00 89.00 108 LEU A N 1
ATOM 838 C CA . LEU A 1 108 ? 6.451 -7.765 -6.659 1.00 89.00 108 LEU A CA 1
ATOM 839 C C . LEU A 1 108 ? 7.358 -8.903 -6.186 1.00 89.00 108 LEU A C 1
ATOM 841 O O . LEU A 1 108 ? 7.210 -9.368 -5.061 1.00 89.00 108 LEU A O 1
ATOM 845 N N . ARG A 1 109 ? 8.351 -9.303 -6.989 1.00 89.38 109 ARG A N 1
ATOM 846 C CA . ARG A 1 109 ? 9.310 -10.337 -6.581 1.00 89.38 109 ARG A CA 1
ATOM 847 C C . ARG A 1 109 ? 10.038 -9.958 -5.292 1.00 89.38 109 ARG A C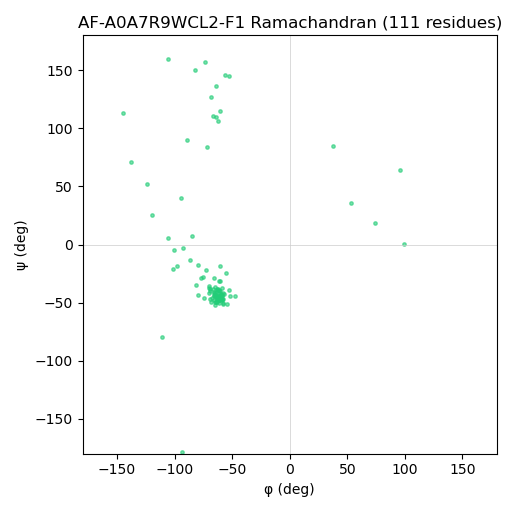 1
ATOM 849 O O . ARG A 1 109 ? 10.115 -10.784 -4.399 1.00 89.38 109 ARG A O 1
ATOM 856 N N . ASN A 1 110 ? 10.542 -8.732 -5.180 1.00 85.44 110 ASN A N 1
ATOM 857 C CA . ASN A 1 110 ? 11.254 -8.281 -3.983 1.00 85.44 110 ASN A CA 1
ATOM 858 C C . ASN A 1 110 ? 10.347 -8.217 -2.744 1.00 85.44 110 ASN A C 1
ATOM 860 O O . ASN A 1 110 ? 10.840 -8.373 -1.637 1.00 85.44 110 ASN A O 1
ATOM 864 N N . GLY A 1 111 ? 9.046 -7.977 -2.922 1.00 79.81 111 GLY A N 1
ATOM 865 C CA . GLY A 1 111 ? 8.091 -7.971 -1.818 1.00 79.81 111 GLY A CA 1
ATOM 866 C C . GLY A 1 111 ? 7.688 -9.362 -1.332 1.00 79.81 111 GLY A C 1
ATOM 867 O O . GLY A 1 111 ? 7.354 -9.496 -0.164 1.00 79.81 111 GLY A O 1
ATOM 868 N N . PHE A 1 112 ? 7.698 -10.380 -2.200 1.00 80.62 112 PHE A N 1
ATOM 869 C CA . PHE A 1 112 ? 7.243 -11.743 -1.874 1.00 80.62 112 PHE A CA 1
ATOM 870 C C . PHE A 1 112 ? 8.366 -12.752 -1.576 1.00 80.62 112 PHE A C 1
ATOM 872 O O . PHE A 1 112 ? 8.057 -13.899 -1.249 1.00 80.62 112 PHE A O 1
ATOM 879 N N . VAL A 1 113 ? 9.633 -12.357 -1.729 1.00 66.44 113 VAL A N 1
ATOM 880 C CA . VAL A 1 113 ? 10.819 -13.144 -1.335 1.00 66.44 113 VAL A CA 1
ATOM 881 C C . VAL A 1 113 ? 11.098 -12.946 0.148 1.00 66.44 113 VAL A C 1
ATOM 883 O O . VAL A 1 113 ? 11.350 -13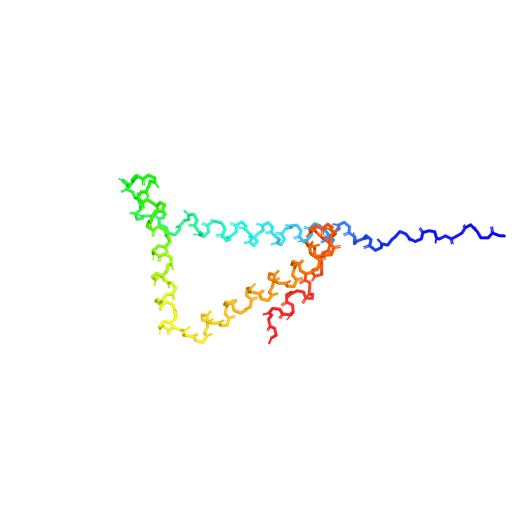.9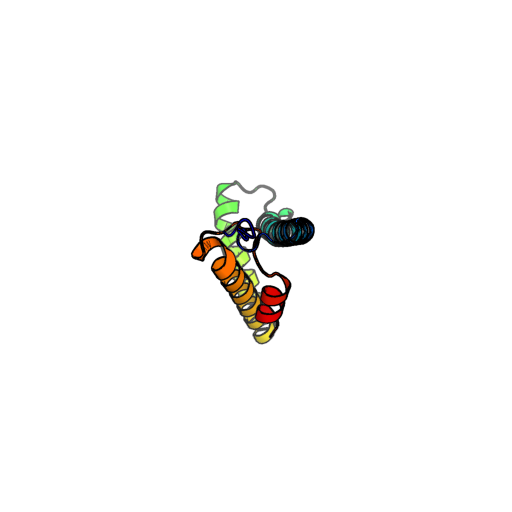68 0.822 1.00 66.44 113 VAL A O 1
#

Radius of gyration: 20.14 Å; Cα contacts (8 Å, |Δi|>4): 51; chains: 1; bounding box: 56×29×58 Å

pLDDT: mean 84.18, std 12.68, range [39.94, 96.5]

Foldseek 3Di:
DDDDDPPDPDDDDPVLLVVLVVVCCVVVVVVVVCLVCVCVPPCVPPDPVCCVVVSVVSVVVVLVVCCVVPVVVSVLVVQLVCQLVVQLCVQDVVVPHHSSRHDNVVSNVRSVD

Sequence (113 aa):
DESSGVDRPDARPLYSKLFNAVLLCVSFGFALHTILNVDAGMTRGWTQQEIAMRVPLDAWTSYESSLAEKPVLTKTVINVVIYLLGDWLSQTVFRGGDVLEFDAARTLRNGFV

Secondary structure (DSSP, 8-state):
-------------HHHHHHHHHHHHHHHHHHHHHHHHTTTTT-TT--HHHHHHHHHHHHHHHHHHHHHH-HHHHHHHHHHHHHHHHHHHHHTTTTT--TT-S-HHHHHHHHH-